Protein AF-A0A370DU50-F1 (afdb_monomer)

Sequence (94 aa):
MNLPNAQTHECLLLPEVGTSGQLASFIGPSYPFNVGNKMKLDDGSNNRKIKLKRVLETTGTISQFQFSYIDQVDQSAEGGSNEDSDFDNIWSII

Organism: NCBI:txid2200908

Mean predicted aligned error: 12.76 Å

Secondary structure (DSSP, 8-state):
---TT------EEE--BTTTTB--EEEEESSS--TT-EEEEE-SS-EEEEEEEEEEEEETTEEEEEEEESSS---SS-------SSSGGGSS--

Foldseek 3Di:
DDPPDDDDWDWAWDPDDVVPRDATKIKGFPPDDDAQDWDWDDPVVDTFIKGFHDWPDDDPGMTITGIDTPPDDDPPPDPDDDDDDPVVVVPPPD

Structure (mmCIF, N/CA/C/O backbone):
data_AF-A0A370DU50-F1
#
_entry.id   AF-A0A370DU50-F1
#
loop_
_atom_site.group_PDB
_atom_site.id
_atom_site.type_symbol
_atom_site.label_atom_id
_atom_site.label_alt_id
_atom_site.label_comp_id
_atom_site.label_asym_id
_atom_site.label_entity_id
_atom_site.label_seq_id
_atom_site.pdbx_PDB_ins_code
_atom_site.Cartn_x
_atom_site.Cartn_y
_atom_site.Cartn_z
_atom_site.occupancy
_atom_site.B_iso_or_equiv
_atom_site.auth_seq_id
_atom_site.auth_comp_id
_atom_site.auth_asym_id
_atom_site.auth_atom_id
_atom_site.pdbx_PDB_model_num
ATOM 1 N N . MET A 1 1 ? 9.944 13.243 -22.180 1.00 36.16 1 MET A N 1
ATOM 2 C CA . MET A 1 1 ? 8.502 13.063 -22.458 1.00 36.16 1 MET A CA 1
ATOM 3 C C . MET A 1 1 ? 7.803 12.960 -21.108 1.00 36.16 1 MET A C 1
ATOM 5 O O . MET A 1 1 ? 7.950 11.947 -20.443 1.00 36.16 1 MET A O 1
ATOM 9 N N . ASN A 1 2 ? 7.210 14.054 -20.626 1.00 41.19 2 ASN A N 1
ATOM 10 C CA . ASN A 1 2 ? 6.631 14.144 -19.280 1.00 41.19 2 ASN A CA 1
ATOM 11 C C . ASN A 1 2 ? 5.174 13.650 -19.357 1.00 41.19 2 ASN A C 1
ATOM 13 O O . ASN A 1 2 ? 4.416 14.213 -20.144 1.00 41.19 2 ASN A O 1
ATOM 17 N N . LEU A 1 3 ? 4.800 12.569 -18.655 1.00 53.34 3 LEU A N 1
ATOM 18 C CA . LEU A 1 3 ? 3.404 12.109 -18.623 1.00 53.34 3 LEU A CA 1
ATOM 19 C C . LEU A 1 3 ? 2.593 13.101 -17.770 1.00 53.34 3 LEU A C 1
ATOM 21 O O . LEU A 1 3 ? 2.817 13.163 -16.564 1.00 53.34 3 LEU A O 1
ATOM 25 N N . PRO A 1 4 ? 1.640 13.852 -18.346 1.00 45.78 4 PRO A N 1
ATOM 26 C CA . PRO A 1 4 ? 1.103 15.058 -17.716 1.00 45.78 4 PRO A CA 1
ATOM 27 C C . PRO A 1 4 ? 0.143 14.839 -16.531 1.00 45.78 4 PRO A C 1
ATOM 29 O O . PRO A 1 4 ? -0.495 15.801 -16.137 1.00 45.78 4 PRO A O 1
ATOM 32 N N . ASN A 1 5 ? 0.017 13.637 -15.947 1.00 54.41 5 ASN A N 1
ATOM 33 C CA . ASN A 1 5 ? -0.910 13.379 -14.824 1.00 54.41 5 ASN A CA 1
ATOM 34 C C . ASN A 1 5 ? -0.515 12.194 -13.910 1.00 54.41 5 ASN A C 1
ATOM 36 O O . ASN A 1 5 ? -1.380 11.575 -13.292 1.00 54.41 5 ASN A O 1
ATOM 40 N N . ALA A 1 6 ? 0.766 11.824 -13.815 1.00 64.06 6 ALA A N 1
ATOM 41 C CA . ALA A 1 6 ? 1.183 10.842 -12.809 1.00 64.06 6 ALA A CA 1
ATOM 42 C C . ALA A 1 6 ? 1.349 11.550 -11.453 1.00 64.06 6 ALA A C 1
ATOM 44 O O . ALA A 1 6 ? 2.351 12.223 -11.228 1.00 64.06 6 ALA A O 1
ATOM 45 N N . GLN A 1 7 ? 0.346 11.447 -10.576 1.00 78.62 7 GLN A N 1
ATOM 46 C CA . GLN A 1 7 ? 0.428 12.012 -9.231 1.00 78.62 7 GLN A CA 1
ATOM 47 C C . GLN A 1 7 ? 1.318 11.119 -8.357 1.00 78.62 7 GLN A C 1
ATOM 49 O O . GLN A 1 7 ? 0.975 9.972 -8.071 1.00 78.62 7 GLN A O 1
ATOM 54 N N . THR A 1 8 ? 2.478 11.643 -7.965 1.00 85.31 8 THR A N 1
ATOM 55 C CA . THR A 1 8 ? 3.392 10.985 -7.026 1.00 85.31 8 THR A CA 1
ATOM 56 C C . THR A 1 8 ? 3.025 11.383 -5.603 1.00 85.31 8 THR A C 1
ATOM 58 O O . THR A 1 8 ? 2.747 12.551 -5.334 1.00 85.31 8 THR A O 1
ATOM 61 N N . HIS A 1 9 ? 3.041 10.416 -4.690 1.00 88.94 9 HIS A N 1
ATOM 62 C CA . HIS A 1 9 ? 2.785 10.639 -3.273 1.00 88.94 9 HIS A CA 1
ATOM 63 C C . HIS A 1 9 ? 3.935 10.068 -2.451 1.00 88.94 9 HIS A C 1
ATOM 65 O O . HIS A 1 9 ? 4.288 8.901 -2.613 1.00 88.94 9 HIS A O 1
ATOM 71 N N . GLU A 1 10 ? 4.486 10.877 -1.550 1.00 90.88 10 GLU A N 1
ATOM 72 C CA . GLU A 1 10 ? 5.445 10.401 -0.557 1.00 90.88 10 GLU A CA 1
ATOM 73 C C . GLU A 1 10 ? 4.709 9.609 0.525 1.00 90.88 10 GLU A C 1
ATOM 75 O O . GLU A 1 10 ? 3.664 10.031 1.026 1.00 90.88 10 GLU A O 1
ATOM 80 N N . CYS A 1 11 ? 5.228 8.427 0.844 1.00 92.25 11 CYS A N 1
ATOM 81 C CA . CYS A 1 11 ? 4.638 7.487 1.790 1.00 92.25 11 CYS A CA 1
ATOM 82 C C . CYS A 1 11 ? 5.750 6.801 2.587 1.00 92.25 11 CYS A C 1
ATOM 84 O O . CYS A 1 11 ? 6.887 6.700 2.127 1.00 92.25 11 CYS A O 1
ATOM 86 N N . LEU A 1 12 ? 5.408 6.274 3.760 1.00 93.12 12 LEU A N 1
ATOM 87 C CA . LEU A 1 12 ? 6.312 5.442 4.550 1.00 93.12 12 LEU A CA 1
ATOM 88 C C . LEU A 1 12 ? 6.117 3.982 4.161 1.00 93.12 12 LEU A C 1
ATOM 90 O O . LEU A 1 12 ? 5.031 3.435 4.352 1.00 93.12 12 LEU A O 1
ATOM 94 N N . LEU A 1 13 ? 7.156 3.354 3.619 1.00 92.56 13 LEU A N 1
ATOM 95 C CA . LEU A 1 13 ? 7.129 1.944 3.248 1.00 92.56 13 LEU A CA 1
ATOM 96 C C . LEU A 1 13 ? 7.444 1.065 4.463 1.00 92.56 13 LEU A C 1
ATOM 98 O O . LEU A 1 13 ? 8.460 1.255 5.126 1.00 92.56 13 LEU A O 1
ATOM 102 N N . LEU A 1 14 ? 6.591 0.078 4.721 1.00 91.31 14 LEU A N 1
ATOM 103 C CA . LEU A 1 14 ? 6.797 -0.959 5.726 1.00 91.31 14 LEU A CA 1
ATOM 104 C C . LEU A 1 14 ? 6.992 -2.302 5.009 1.00 91.31 14 LEU A C 1
ATOM 106 O O . LEU A 1 14 ? 6.013 -2.894 4.535 1.00 91.31 14 LEU A O 1
ATOM 110 N N . PRO A 1 15 ? 8.243 -2.774 4.877 1.00 84.62 15 PRO A N 1
ATOM 111 C CA . PRO A 1 15 ? 8.518 -4.074 4.288 1.00 84.62 15 PRO A CA 1
ATOM 112 C C . PRO A 1 15 ? 7.964 -5.199 5.166 1.00 84.62 15 PRO A C 1
ATOM 114 O O . PRO A 1 15 ? 7.641 -5.010 6.339 1.00 84.62 15 PRO A O 1
ATOM 117 N N . GLU A 1 16 ? 7.858 -6.383 4.574 1.00 83.50 16 GLU A N 1
ATOM 118 C CA . GLU A 1 16 ? 7.496 -7.582 5.315 1.00 83.50 16 GLU A CA 1
ATOM 119 C C . GLU A 1 16 ? 8.550 -7.910 6.380 1.00 83.50 16 GLU A C 1
ATOM 121 O O . GLU A 1 16 ? 9.755 -7.827 6.133 1.00 83.50 16 GLU A O 1
ATOM 126 N N . VAL A 1 17 ? 8.082 -8.297 7.568 1.00 79.25 17 VAL A N 1
ATOM 127 C CA . VAL A 1 17 ? 8.937 -8.759 8.666 1.00 79.25 17 VAL A CA 1
ATOM 128 C C . VAL A 1 17 ? 8.773 -10.272 8.769 1.00 79.25 17 VAL A C 1
ATOM 130 O O . VAL A 1 17 ? 7.761 -10.754 9.284 1.00 7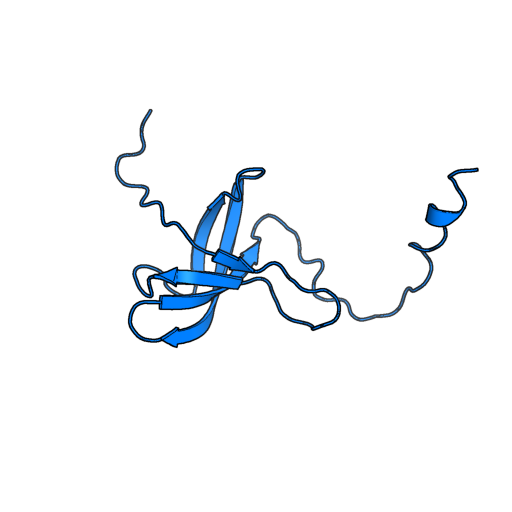9.25 17 VAL A O 1
ATOM 133 N N . GLY A 1 18 ? 9.765 -11.013 8.265 1.00 65.75 18 GLY A N 1
ATOM 134 C CA . GLY A 1 18 ? 9.676 -12.459 8.000 1.00 65.75 18 GLY A CA 1
ATOM 135 C C . GLY A 1 18 ? 9.331 -13.352 9.199 1.00 65.75 18 GLY A C 1
ATOM 136 O O . GLY A 1 18 ? 8.862 -14.466 9.013 1.00 65.75 18 GLY A O 1
ATOM 137 N N . THR A 1 19 ? 9.491 -12.875 10.433 1.00 70.50 19 THR A N 1
ATOM 138 C CA . THR A 1 19 ? 9.145 -13.631 11.650 1.00 70.50 19 THR A CA 1
ATOM 139 C C . THR A 1 19 ? 7.758 -13.311 12.208 1.00 70.50 19 THR A C 1
ATOM 141 O O . THR A 1 19 ? 7.257 -14.048 13.052 1.00 70.50 19 THR A O 1
ATOM 144 N N . SER A 1 20 ? 7.124 -12.223 11.758 1.00 67.25 20 SER A N 1
ATOM 145 C CA . SER A 1 20 ? 5.878 -11.710 12.345 1.00 67.25 20 SER A CA 1
ATOM 146 C C . SER A 1 20 ? 4.634 -11.986 11.492 1.00 67.25 20 SER A C 1
ATOM 148 O O . SER A 1 20 ? 3.526 -11.674 11.927 1.00 67.25 20 SER A O 1
ATOM 150 N N . GLY A 1 21 ? 4.791 -12.502 10.266 1.00 70.69 21 GLY A N 1
ATOM 151 C CA . GLY A 1 21 ? 3.686 -12.666 9.308 1.00 70.69 21 GLY 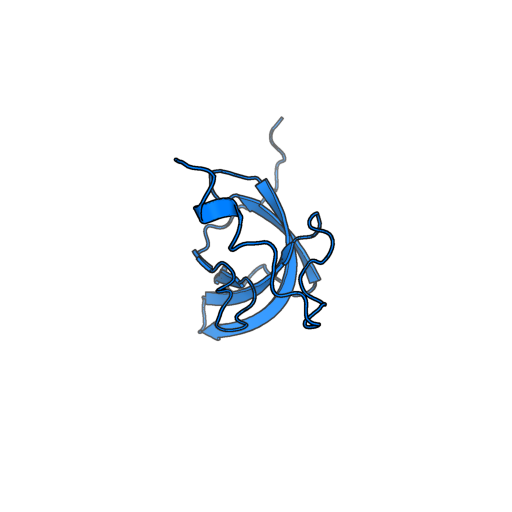A CA 1
ATOM 152 C C . GLY A 1 21 ? 3.058 -11.340 8.852 1.00 70.69 21 GLY A C 1
ATOM 153 O O . GLY A 1 21 ? 1.970 -11.324 8.272 1.00 70.69 21 GLY A O 1
ATOM 154 N N . GLN A 1 22 ? 3.713 -10.209 9.138 1.00 76.19 22 GLN A N 1
ATOM 155 C CA . GLN A 1 22 ? 3.232 -8.893 8.745 1.00 76.19 22 GLN A CA 1
ATOM 156 C C . GLN A 1 22 ? 3.578 -8.647 7.281 1.00 76.19 22 GLN A C 1
ATOM 158 O O . GLN A 1 22 ? 4.730 -8.411 6.934 1.00 76.19 22 GLN A O 1
ATOM 163 N N . LEU A 1 23 ? 2.550 -8.677 6.438 1.00 85.56 23 LEU A N 1
ATOM 164 C CA . LEU A 1 23 ? 2.671 -8.449 5.003 1.00 85.56 23 LEU A CA 1
ATOM 165 C C . LEU A 1 23 ? 3.056 -6.997 4.693 1.00 85.56 23 LEU A C 1
ATOM 167 O O . LEU A 1 23 ? 2.712 -6.072 5.435 1.00 85.56 23 LEU A O 1
ATOM 171 N N . ALA A 1 24 ? 3.718 -6.803 3.552 1.00 91.56 24 ALA A N 1
ATOM 172 C CA . ALA A 1 24 ? 4.168 -5.491 3.105 1.00 91.56 24 ALA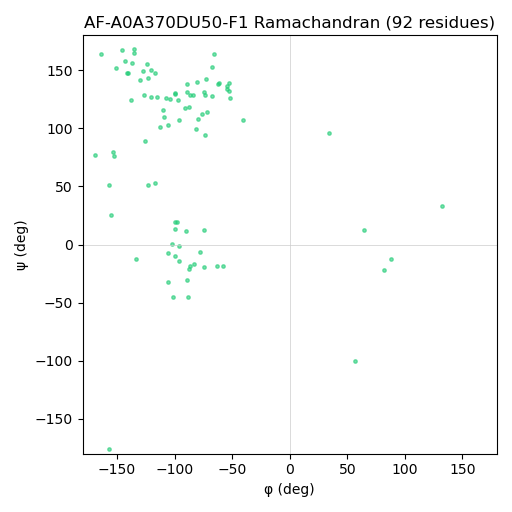 A CA 1
ATOM 173 C C . ALA A 1 24 ? 3.019 -4.466 3.048 1.00 91.56 24 ALA A C 1
ATOM 175 O O . ALA A 1 24 ? 1.919 -4.724 2.535 1.00 91.56 24 ALA A O 1
ATOM 176 N N . SER A 1 25 ? 3.281 -3.278 3.586 1.00 94.12 25 SER A N 1
ATOM 177 C CA . SER A 1 25 ? 2.317 -2.183 3.644 1.00 94.12 25 SER A CA 1
ATOM 178 C C . SER A 1 25 ? 2.998 -0.829 3.489 1.00 94.12 25 SER A C 1
ATOM 180 O O . SER A 1 25 ? 4.218 -0.725 3.531 1.00 94.12 25 SER A O 1
ATOM 182 N N . PHE A 1 26 ? 2.224 0.226 3.273 1.00 93.69 26 PHE A N 1
ATOM 183 C CA . PHE A 1 26 ? 2.724 1.593 3.385 1.00 93.69 26 PHE A CA 1
ATOM 184 C C . PHE A 1 26 ? 1.717 2.468 4.116 1.00 93.69 26 PHE A C 1
ATOM 186 O O . PHE A 1 26 ? 0.521 2.175 4.113 1.00 93.69 26 PHE A O 1
ATOM 193 N N . ILE A 1 27 ? 2.199 3.553 4.711 1.00 94.12 27 ILE A N 1
ATOM 194 C CA . ILE A 1 27 ? 1.372 4.597 5.315 1.00 94.12 27 ILE A CA 1
ATOM 195 C C . ILE A 1 27 ? 1.438 5.830 4.419 1.00 94.12 27 ILE A C 1
ATOM 197 O O . ILE A 1 27 ? 2.525 6.311 4.097 1.00 94.12 27 ILE A O 1
ATOM 201 N N . GLY A 1 28 ? 0.275 6.334 4.017 1.00 93.06 28 GLY A N 1
ATOM 202 C CA . GLY A 1 28 ? 0.154 7.499 3.145 1.00 93.06 28 GLY A CA 1
ATOM 203 C C . GLY A 1 28 ? -1.201 8.195 3.283 1.00 93.06 28 GLY A C 1
ATOM 204 O O . GLY A 1 28 ? -2.012 7.794 4.120 1.00 93.06 28 GLY A O 1
ATOM 205 N N . PRO A 1 29 ? -1.467 9.237 2.476 1.00 90.75 29 PRO A N 1
ATOM 206 C CA . PRO A 1 29 ? -2.759 9.920 2.457 1.00 90.75 29 PRO A CA 1
ATOM 207 C C . PRO A 1 29 ? -3.936 8.956 2.254 1.00 90.75 29 PRO A C 1
ATOM 209 O O . PRO A 1 29 ? -3.864 8.068 1.413 1.00 90.75 29 PRO A O 1
ATOM 212 N N . SER A 1 30 ? -5.050 9.140 2.967 1.00 87.75 30 SER A N 1
ATOM 213 C CA . SER A 1 30 ? -6.241 8.273 2.819 1.00 87.75 30 SER A CA 1
ATOM 214 C C . SER A 1 30 ? -6.889 8.337 1.423 1.00 87.75 30 SER A C 1
ATOM 216 O O . SER A 1 30 ? -7.646 7.449 1.045 1.00 87.75 30 SER A O 1
ATOM 218 N N . TYR A 1 31 ? -6.595 9.383 0.650 1.00 83.12 31 TYR A N 1
ATOM 219 C CA . TYR A 1 31 ? -7.061 9.621 -0.718 1.00 83.12 31 TYR A CA 1
ATOM 220 C C . TYR A 1 31 ? -5.846 9.968 -1.597 1.00 83.12 31 TYR A C 1
ATOM 222 O O . TYR A 1 31 ? -4.980 10.697 -1.107 1.00 83.12 31 TYR A O 1
ATOM 230 N N . PRO A 1 32 ? -5.745 9.524 -2.870 1.00 82.19 32 PRO A N 1
ATOM 231 C CA . PRO A 1 32 ? -6.763 8.885 -3.723 1.00 82.19 32 PRO A CA 1
ATOM 232 C C . PRO A 1 32 ? -6.712 7.343 -3.795 1.00 82.19 32 PRO A C 1
ATOM 234 O O . PRO A 1 32 ? -7.240 6.748 -4.738 1.00 82.19 32 PRO A O 1
ATOM 237 N N . PHE A 1 33 ? -6.066 6.666 -2.845 1.00 85.94 33 PHE A N 1
ATOM 238 C CA . PHE A 1 33 ? -5.813 5.226 -2.947 1.00 85.94 33 PHE A CA 1
ATOM 239 C C . PHE A 1 33 ? -7.060 4.367 -2.712 1.00 85.94 33 PHE A C 1
ATOM 241 O O . PHE A 1 33 ? -7.726 4.481 -1.687 1.00 85.94 33 PHE A O 1
ATOM 248 N N . ASN A 1 34 ? -7.336 3.442 -3.637 1.00 86.94 34 ASN A N 1
ATOM 249 C CA . ASN A 1 34 ? -8.421 2.468 -3.505 1.00 86.94 34 ASN A CA 1
ATOM 250 C C . ASN A 1 34 ? -7.909 1.027 -3.601 1.00 86.94 34 ASN A C 1
ATOM 252 O O . ASN A 1 34 ? -7.027 0.702 -4.400 1.00 86.94 34 ASN A O 1
ATOM 256 N N . VAL A 1 35 ? -8.507 0.126 -2.820 1.00 90.81 35 VAL A N 1
ATOM 257 C CA . VAL A 1 35 ? -8.196 -1.309 -2.880 1.00 90.81 35 VAL A CA 1
ATOM 258 C C . VAL A 1 35 ? -8.362 -1.833 -4.311 1.00 90.81 35 VAL A C 1
ATOM 260 O O . VAL A 1 35 ? -9.309 -1.497 -5.018 1.00 90.81 35 VAL A O 1
ATOM 263 N N . GLY A 1 36 ? -7.410 -2.647 -4.762 1.00 89.44 36 GLY A N 1
ATOM 264 C CA . GLY A 1 36 ? -7.349 -3.172 -6.123 1.00 89.44 36 GLY A CA 1
ATOM 265 C C . GLY A 1 36 ? -6.604 -2.280 -7.118 1.00 89.44 36 GLY A C 1
ATOM 266 O O . GLY A 1 36 ? -6.264 -2.769 -8.200 1.00 89.44 36 GLY A O 1
ATOM 267 N N . ASN A 1 37 ? -6.299 -1.023 -6.770 1.00 89.69 37 ASN A N 1
ATOM 268 C CA . ASN A 1 37 ? -5.496 -0.143 -7.619 1.00 89.69 37 ASN A CA 1
ATOM 269 C C . ASN A 1 37 ? -4.094 -0.720 -7.836 1.00 89.69 37 ASN A C 1
ATOM 271 O O . ASN A 1 37 ? -3.472 -1.261 -6.918 1.00 89.69 37 ASN A O 1
ATOM 275 N N . LYS A 1 38 ? -3.613 -0.596 -9.075 1.00 91.69 38 LYS A N 1
ATOM 276 C CA . LYS A 1 38 ? -2.245 -0.936 -9.463 1.00 91.69 38 LYS A CA 1
ATOM 277 C C . LYS A 1 38 ? -1.431 0.347 -9.525 1.00 91.69 38 LYS A C 1
ATOM 279 O O . LYS A 1 38 ? -1.853 1.299 -10.175 1.00 91.69 38 LYS A O 1
ATOM 284 N N . MET A 1 39 ? -0.280 0.359 -8.871 1.00 90.38 39 MET A N 1
ATOM 285 C CA . MET A 1 39 ? 0.572 1.542 -8.753 1.00 90.38 39 MET A CA 1
ATOM 286 C C . MET A 1 39 ? 2.031 1.175 -8.998 1.00 90.38 39 MET A C 1
ATOM 288 O O . MET A 1 39 ? 2.395 -0.003 -8.982 1.00 90.38 39 MET A O 1
ATOM 292 N N . LYS A 1 40 ? 2.863 2.190 -9.229 1.00 90.88 40 LYS A N 1
ATOM 293 C CA . LYS A 1 40 ? 4.318 2.052 -9.201 1.00 90.88 40 LYS A CA 1
ATOM 294 C C . LYS A 1 40 ? 4.821 2.559 -7.854 1.00 90.88 40 LYS A C 1
ATOM 296 O O . LYS A 1 40 ? 4.425 3.639 -7.433 1.00 90.88 40 LYS A O 1
ATOM 301 N N . LEU A 1 41 ? 5.648 1.755 -7.206 1.00 90.38 41 LEU A N 1
ATOM 302 C CA . LEU A 1 41 ? 6.365 2.082 -5.987 1.00 90.38 41 LEU A CA 1
ATOM 303 C C . LEU A 1 41 ? 7.820 2.350 -6.361 1.00 90.38 41 LEU A C 1
ATOM 305 O O . LEU A 1 41 ? 8.452 1.492 -6.980 1.00 90.38 41 LEU A O 1
ATOM 309 N N . ASP A 1 42 ? 8.313 3.520 -5.980 1.00 90.00 42 ASP A N 1
ATOM 310 C CA . ASP A 1 42 ? 9.720 3.891 -6.077 1.00 90.00 42 ASP A CA 1
ATOM 311 C C . ASP A 1 42 ? 10.290 3.951 -4.654 1.00 90.00 42 ASP A C 1
ATOM 313 O O . ASP A 1 42 ? 9.815 4.741 -3.838 1.00 90.00 42 ASP A O 1
ATOM 317 N N . ASP A 1 43 ? 11.243 3.071 -4.337 1.00 85.69 43 ASP A N 1
ATOM 318 C CA . ASP A 1 43 ? 11.943 3.040 -3.041 1.00 85.69 43 ASP A CA 1
ATOM 319 C C . ASP A 1 43 ? 13.331 3.710 -3.103 1.00 85.69 43 ASP A C 1
ATOM 321 O O . ASP A 1 43 ? 14.154 3.550 -2.201 1.00 85.69 43 ASP A O 1
ATOM 325 N N . GLY A 1 44 ? 13.612 4.448 -4.183 1.00 84.19 44 GLY A N 1
ATOM 326 C CA . GLY A 1 44 ? 14.889 5.108 -4.453 1.00 84.19 44 GLY A CA 1
ATOM 327 C C . GLY A 1 44 ? 15.952 4.187 -5.058 1.00 84.19 44 GLY A C 1
ATOM 328 O O . GLY A 1 44 ? 16.866 4.671 -5.722 1.00 84.19 44 GLY A O 1
ATOM 329 N N . SER A 1 45 ? 15.829 2.869 -4.881 1.00 81.94 45 SER A N 1
ATOM 330 C CA . SER A 1 45 ? 16.728 1.872 -5.483 1.00 81.94 45 SER A CA 1
ATOM 331 C C . SER A 1 45 ? 16.065 1.129 -6.641 1.00 81.94 45 SER A C 1
ATOM 333 O O . SER A 1 45 ? 16.728 0.724 -7.594 1.00 81.94 45 SER A O 1
ATOM 335 N N . ASN A 1 46 ? 14.751 0.932 -6.564 1.00 82.75 46 ASN A N 1
ATOM 336 C CA . ASN A 1 46 ? 13.969 0.113 -7.471 1.00 82.75 46 ASN A CA 1
ATOM 337 C C . ASN A 1 46 ? 12.612 0.752 -7.760 1.00 82.75 46 ASN A C 1
ATOM 339 O O . ASN A 1 46 ? 11.964 1.331 -6.893 1.00 82.75 46 ASN A O 1
ATOM 343 N N . ASN A 1 47 ? 12.130 0.523 -8.980 1.00 87.38 47 ASN A N 1
ATOM 344 C CA . ASN A 1 47 ? 10.773 0.850 -9.392 1.00 87.38 47 ASN A CA 1
ATOM 345 C C . ASN A 1 47 ? 9.968 -0.444 -9.572 1.00 87.38 47 ASN A C 1
ATOM 347 O O . ASN A 1 47 ? 10.209 -1.204 -10.511 1.00 87.38 47 ASN A O 1
ATOM 351 N N . ARG A 1 48 ? 9.010 -0.711 -8.678 1.00 89.81 48 ARG A N 1
ATOM 352 C CA . ARG A 1 48 ? 8.216 -1.954 -8.647 1.00 89.81 48 ARG A CA 1
ATOM 353 C C . ARG A 1 48 ? 6.738 -1.677 -8.884 1.00 89.81 48 ARG A C 1
ATOM 355 O O . ARG A 1 48 ? 6.218 -0.646 -8.471 1.00 89.81 48 ARG A O 1
ATOM 362 N N . LYS A 1 49 ? 6.019 -2.603 -9.519 1.00 91.38 49 LYS A N 1
ATOM 363 C CA . LYS A 1 49 ? 4.553 -2.523 -9.612 1.00 91.38 49 LYS A CA 1
ATOM 364 C C . LYS A 1 49 ? 3.914 -3.222 -8.422 1.00 91.38 49 LYS A C 1
ATOM 366 O O . LYS A 1 49 ? 4.236 -4.374 -8.137 1.00 91.38 49 LYS A O 1
ATOM 371 N N . ILE A 1 50 ? 2.968 -2.550 -7.781 1.00 92.62 50 ILE A N 1
ATOM 372 C CA . ILE A 1 50 ? 2.227 -3.072 -6.633 1.00 92.62 50 ILE A CA 1
ATOM 373 C C . ILE A 1 50 ? 0.722 -3.040 -6.890 1.00 92.62 50 ILE A C 1
ATOM 375 O O . ILE A 1 50 ? 0.231 -2.232 -7.683 1.00 92.62 50 ILE A O 1
ATOM 379 N N . LYS A 1 51 ? -0.022 -3.909 -6.208 1.00 93.50 51 LYS A N 1
ATOM 380 C CA . LYS A 1 51 ? -1.485 -3.902 -6.163 1.00 93.50 51 LYS A CA 1
ATOM 381 C C . LYS A 1 51 ? -1.952 -3.746 -4.722 1.00 93.50 51 LYS A C 1
ATOM 383 O O . LYS A 1 51 ? -1.568 -4.542 -3.870 1.00 93.50 51 LYS A O 1
ATOM 388 N N . LEU A 1 52 ? -2.816 -2.766 -4.462 1.00 93.12 52 LEU A N 1
ATOM 389 C CA . LEU A 1 52 ? -3.422 -2.582 -3.142 1.00 93.12 52 LEU A CA 1
ATOM 390 C C . LEU A 1 52 ? -4.371 -3.742 -2.834 1.00 93.12 52 LEU A C 1
ATOM 392 O O . LEU A 1 52 ? -5.248 -4.065 -3.638 1.00 93.12 52 LEU A O 1
ATOM 396 N N . LYS A 1 53 ? -4.192 -4.376 -1.678 1.00 93.50 53 LYS A N 1
ATOM 397 C CA . LYS A 1 53 ? -4.939 -5.572 -1.268 1.00 93.50 53 LYS A CA 1
ATOM 398 C C . LYS A 1 53 ? -6.048 -5.243 -0.282 1.00 93.50 53 LYS A C 1
ATOM 400 O O . LYS A 1 53 ? -7.153 -5.743 -0.452 1.00 93.50 53 LYS A O 1
ATOM 405 N N . ARG A 1 54 ? -5.760 -4.414 0.723 1.00 93.31 54 ARG A N 1
ATOM 406 C CA . ARG A 1 54 ? -6.733 -3.925 1.710 1.00 93.31 54 ARG A CA 1
ATOM 407 C C . ARG A 1 54 ? -6.190 -2.714 2.466 1.00 93.31 54 ARG A C 1
ATOM 409 O O . ARG A 1 54 ? -4.983 -2.476 2.459 1.00 93.31 54 ARG A O 1
ATOM 416 N N . VAL A 1 55 ? -7.081 -1.994 3.138 1.00 94.12 55 VAL A N 1
ATOM 417 C CA . VAL A 1 55 ? -6.733 -0.986 4.148 1.00 94.12 55 VAL A CA 1
ATOM 418 C C . VAL A 1 55 ? -6.588 -1.702 5.491 1.00 94.12 55 VAL A C 1
ATOM 420 O O . VAL A 1 55 ? -7.456 -2.500 5.843 1.00 94.12 55 VAL A O 1
ATOM 423 N N . LEU A 1 56 ? -5.476 -1.482 6.192 1.00 92.31 56 LEU A N 1
ATOM 424 C CA . LEU A 1 56 ? -5.231 -2.034 7.529 1.00 92.31 56 LEU A CA 1
ATOM 425 C C . LEU A 1 56 ? -5.782 -1.102 8.609 1.00 92.31 56 LEU A C 1
ATOM 427 O O . LEU A 1 56 ? -6.462 -1.559 9.520 1.00 92.31 56 LEU A O 1
ATOM 431 N N . GLU A 1 57 ? -5.527 0.198 8.465 1.00 91.94 57 GLU A N 1
ATOM 432 C CA . GLU A 1 57 ? -5.944 1.227 9.416 1.00 91.94 57 GLU A CA 1
ATOM 433 C C . GLU A 1 57 ? -6.161 2.566 8.697 1.00 91.94 57 GLU A C 1
ATOM 435 O O . GLU A 1 57 ? -5.508 2.846 7.688 1.00 91.94 57 GLU A O 1
ATOM 440 N N . THR A 1 58 ? -7.053 3.403 9.230 1.00 92.62 58 THR A N 1
ATOM 441 C CA . THR A 1 58 ? -7.287 4.775 8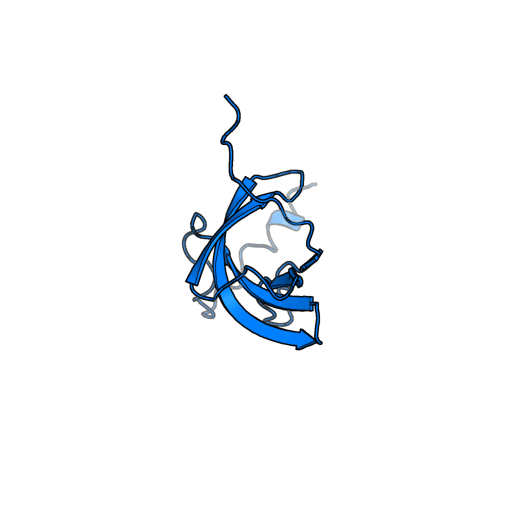.767 1.00 92.62 58 THR A CA 1
ATOM 442 C C . THR A 1 58 ? -7.452 5.699 9.964 1.00 92.62 58 THR A C 1
ATOM 444 O O . THR A 1 58 ? -8.363 5.515 10.770 1.00 92.62 58 THR A O 1
ATOM 447 N N 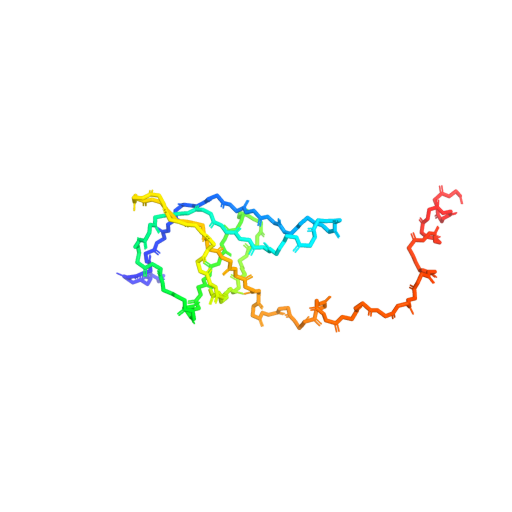. THR A 1 59 ? -6.635 6.748 10.017 1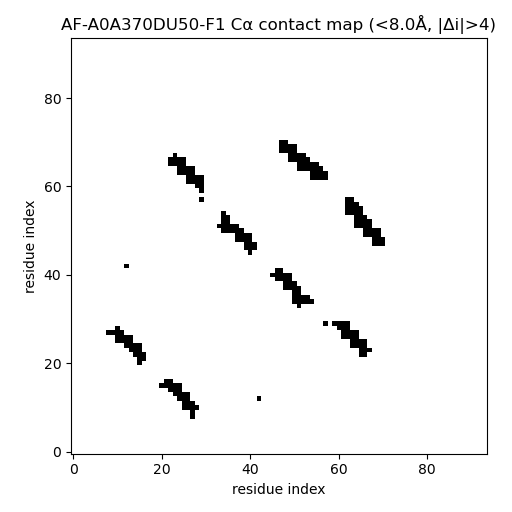.00 91.06 59 THR A N 1
ATOM 448 C CA . THR A 1 59 ? -6.703 7.796 11.037 1.00 91.06 59 THR A CA 1
ATOM 449 C C . THR A 1 59 ? -6.808 9.148 10.345 1.00 91.06 59 THR A C 1
ATOM 451 O O . THR A 1 59 ? -5.810 9.794 10.025 1.00 91.06 59 THR A O 1
ATOM 454 N N . GLY A 1 60 ? -8.047 9.566 10.072 1.00 87.25 60 GLY A N 1
ATOM 455 C CA . GLY A 1 60 ? -8.359 10.840 9.422 1.00 87.25 60 GLY A CA 1
ATOM 456 C C . GLY A 1 60 ? -7.677 10.994 8.059 1.00 87.25 60 GLY A C 1
ATOM 457 O O . GLY A 1 60 ? -8.144 10.467 7.048 1.00 87.25 60 GLY A O 1
ATOM 458 N N . THR A 1 61 ? -6.573 11.739 8.032 1.00 89.06 61 THR A N 1
ATOM 459 C CA . THR A 1 61 ? -5.841 12.119 6.816 1.00 89.06 61 THR A CA 1
ATOM 460 C C . THR A 1 61 ? -4.857 11.064 6.315 1.00 89.06 61 THR A C 1
ATOM 462 O O . THR A 1 61 ? -4.460 11.140 5.151 1.00 89.06 61 THR A O 1
ATOM 465 N N . ILE A 1 62 ? -4.488 10.083 7.143 1.00 92.88 62 ILE A N 1
ATOM 466 C CA . ILE A 1 62 ? -3.559 9.010 6.773 1.00 92.88 62 ILE A CA 1
ATOM 467 C C . ILE A 1 62 ? -4.208 7.635 6.896 1.00 92.88 62 ILE A C 1
ATOM 469 O O . ILE A 1 62 ? -5.079 7.403 7.734 1.00 92.88 62 ILE A O 1
ATOM 473 N N . SER A 1 63 ? -3.757 6.712 6.061 1.00 94.81 63 SER A N 1
ATOM 474 C CA . SER A 1 63 ? -4.172 5.317 6.070 1.00 94.81 63 SER A CA 1
ATOM 475 C C . SER A 1 63 ? -2.980 4.406 5.814 1.00 94.81 63 SER A C 1
ATOM 477 O O . SER A 1 63 ? -2.059 4.752 5.070 1.00 94.81 63 SER A O 1
ATOM 479 N N . GLN A 1 64 ? -3.018 3.225 6.422 1.00 94.81 64 GLN A N 1
ATOM 480 C CA . GLN A 1 64 ? -2.085 2.146 6.152 1.00 94.81 64 GLN A CA 1
ATOM 481 C C . GLN A 1 64 ? -2.708 1.173 5.153 1.00 94.81 64 GLN A C 1
ATOM 483 O O . GLN A 1 64 ? -3.782 0.614 5.385 1.00 94.81 64 GLN A O 1
ATOM 488 N N . PHE A 1 65 ? -2.016 0.934 4.046 1.00 94.62 65 PHE A N 1
ATOM 489 C CA . PHE A 1 65 ? -2.474 0.069 2.969 1.00 94.62 65 PHE A CA 1
ATOM 490 C C . PHE A 1 65 ? -1.557 -1.133 2.838 1.00 94.62 65 PHE A C 1
ATOM 492 O O . PHE A 1 65 ? -0.350 -0.989 2.665 1.00 94.62 65 PHE A O 1
ATOM 499 N N . GLN A 1 66 ? -2.138 -2.325 2.857 1.00 94.44 66 GLN A N 1
ATOM 500 C CA . GLN A 1 66 ? -1.426 -3.538 2.490 1.00 94.44 66 GLN A CA 1
ATOM 501 C C . GLN A 1 66 ? -1.387 -3.670 0.968 1.00 94.44 66 GLN A C 1
ATOM 503 O O . GLN A 1 66 ? -2.400 -3.452 0.290 1.00 94.44 66 GLN A O 1
ATOM 508 N N . PHE A 1 67 ? -0.254 -4.104 0.426 1.00 93.75 67 PHE A N 1
ATOM 509 C CA . PHE A 1 67 ? -0.099 -4.349 -1.004 1.00 93.75 67 PHE A CA 1
ATOM 510 C C . PHE A 1 67 ? 0.624 -5.670 -1.285 1.00 93.75 67 PHE A C 1
ATOM 512 O O . PHE A 1 67 ? 1.175 -6.302 -0.390 1.00 93.75 67 PHE A O 1
ATOM 519 N N . SER A 1 68 ? 0.596 -6.096 -2.546 1.00 92.00 68 SER A N 1
ATOM 520 C CA . SER A 1 68 ? 1.437 -7.175 -3.070 1.00 92.00 68 SER A CA 1
ATOM 521 C C . SER A 1 68 ? 2.175 -6.700 -4.318 1.00 92.00 68 SER A C 1
ATOM 523 O O . SER A 1 68 ? 1.653 -5.865 -5.064 1.00 92.00 68 SER A O 1
ATOM 525 N N . TYR A 1 69 ? 3.371 -7.223 -4.568 1.00 90.56 69 TYR A N 1
ATOM 526 C CA . TYR A 1 69 ? 4.094 -6.968 -5.813 1.00 90.56 69 TYR A C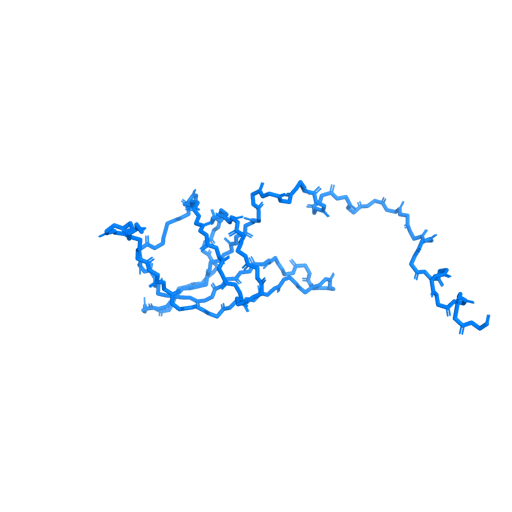A 1
ATOM 527 C C . TYR A 1 69 ? 3.426 -7.723 -6.973 1.00 90.56 69 TYR A C 1
ATOM 529 O O . TYR A 1 69 ? 2.900 -8.814 -6.787 1.00 90.56 69 TYR A O 1
ATOM 537 N N . ILE A 1 70 ? 3.374 -7.114 -8.160 1.00 88.75 70 ILE A N 1
ATOM 538 C CA . ILE A 1 70 ? 2.751 -7.720 -9.355 1.00 88.75 70 ILE A CA 1
ATOM 539 C C . ILE A 1 70 ? 3.767 -8.553 -10.146 1.00 88.75 70 ILE A C 1
ATOM 541 O O . ILE A 1 70 ? 3.388 -9.530 -10.780 1.00 88.75 70 ILE A O 1
ATOM 545 N N . ASP A 1 71 ? 5.043 -8.163 -10.104 1.00 72.50 71 ASP A N 1
ATOM 546 C CA . ASP A 1 71 ? 6.117 -8.799 -10.877 1.00 72.50 71 ASP A CA 1
ATOM 547 C C . ASP A 1 71 ? 6.900 -9.850 -10.058 1.00 72.50 71 ASP A C 1
ATOM 549 O O . ASP A 1 71 ? 7.805 -10.492 -10.584 1.00 72.50 71 ASP A O 1
ATOM 553 N N . GLN A 1 72 ? 6.551 -10.053 -8.781 1.00 58.75 72 GLN A N 1
ATOM 554 C CA . GLN A 1 72 ? 7.043 -11.183 -7.993 1.00 58.75 72 GLN A CA 1
ATOM 555 C C . GLN A 1 72 ? 5.984 -12.279 -8.046 1.00 58.75 72 GLN A C 1
ATOM 557 O O . GLN A 1 72 ? 4.913 -12.143 -7.461 1.00 58.75 72 GLN A O 1
ATOM 562 N N . VAL A 1 73 ? 6.273 -13.337 -8.802 1.00 46.09 73 VAL A N 1
ATOM 563 C CA . VAL A 1 73 ? 5.554 -14.611 -8.706 1.00 46.09 73 VAL A CA 1
ATOM 564 C C . VAL A 1 73 ? 5.567 -15.024 -7.233 1.00 46.09 73 VAL A C 1
ATOM 566 O O . VAL A 1 73 ? 6.631 -15.016 -6.617 1.00 46.09 73 VAL A O 1
ATOM 569 N N . ASP A 1 74 ? 4.384 -15.289 -6.675 1.00 43.28 74 ASP A N 1
ATOM 570 C CA . ASP A 1 74 ? 4.144 -15.629 -5.272 1.00 43.28 74 ASP A CA 1
ATOM 571 C C . ASP A 1 74 ? 5.218 -16.577 -4.698 1.00 43.28 74 ASP A C 1
ATOM 573 O O . ASP A 1 74 ? 5.225 -17.767 -4.993 1.00 43.28 74 ASP A O 1
ATOM 577 N N . GLN A 1 75 ? 6.096 -16.060 -3.833 1.00 44.62 75 GLN A N 1
ATOM 578 C CA . GLN A 1 75 ? 6.860 -16.863 -2.863 1.00 44.62 75 GLN A CA 1
ATOM 579 C C . GLN A 1 75 ? 6.228 -16.801 -1.461 1.00 44.62 75 GLN A C 1
ATOM 581 O O . GLN A 1 75 ? 6.867 -17.103 -0.461 1.00 44.62 75 GLN A O 1
ATOM 586 N N . SER A 1 76 ? 4.956 -16.413 -1.366 1.00 45.44 76 SER A N 1
ATOM 587 C CA . SER A 1 76 ? 4.242 -16.291 -0.090 1.00 45.44 76 SER A CA 1
ATOM 588 C C . SER A 1 76 ? 2.990 -17.162 -0.086 1.00 45.44 76 SER A C 1
ATOM 590 O O . SER A 1 76 ? 1.890 -16.689 0.191 1.00 45.44 76 SER A O 1
ATOM 592 N N . ALA A 1 77 ? 3.149 -18.441 -0.429 1.00 47.09 77 ALA A N 1
ATOM 593 C CA . ALA A 1 77 ? 2.139 -19.469 -0.201 1.00 47.09 77 ALA A CA 1
ATOM 594 C C . ALA A 1 77 ? 2.756 -20.876 -0.162 1.00 47.09 77 ALA A C 1
ATOM 596 O O . ALA A 1 77 ? 2.277 -21.756 -0.857 1.00 47.09 77 ALA A O 1
ATOM 597 N N . GLU A 1 78 ? 3.797 -21.110 0.641 1.00 37.53 78 GLU A N 1
ATOM 598 C CA . GLU A 1 78 ? 4.187 -22.479 1.007 1.00 37.53 78 GLU A CA 1
ATOM 599 C C . GLU A 1 78 ? 4.907 -22.489 2.363 1.00 37.53 78 GLU A C 1
ATOM 601 O O . GLU A 1 78 ? 6.126 -22.533 2.486 1.00 37.53 78 GLU A O 1
ATOM 606 N N . GLY A 1 79 ? 4.106 -22.431 3.429 1.00 41.88 79 GLY A N 1
ATOM 607 C CA . GLY A 1 79 ? 4.498 -23.037 4.694 1.00 41.88 79 GLY A CA 1
ATOM 608 C C . GLY A 1 79 ? 4.383 -24.550 4.539 1.00 41.88 79 GLY A C 1
ATOM 609 O O . GLY A 1 79 ? 3.295 -25.100 4.692 1.00 41.88 79 GLY A O 1
ATOM 610 N N . GLY A 1 80 ? 5.496 -25.195 4.195 1.00 36.53 80 GLY A N 1
ATOM 611 C CA . GLY A 1 80 ? 5.600 -26.641 4.017 1.00 36.53 80 GLY A CA 1
ATOM 612 C C . GLY A 1 80 ? 7.055 -27.079 3.885 1.00 36.53 80 GLY A C 1
ATOM 613 O O . GLY A 1 80 ? 7.515 -27.321 2.781 1.00 36.53 80 GLY A O 1
ATOM 614 N N . SER A 1 81 ? 7.761 -27.133 5.020 1.00 47.62 81 SER A N 1
ATOM 615 C CA . SER A 1 81 ? 8.975 -27.930 5.278 1.00 47.62 81 SER A CA 1
ATOM 616 C C . SER A 1 81 ? 9.957 -28.145 4.112 1.00 47.62 81 SER A C 1
ATOM 618 O O . SER A 1 81 ? 9.844 -29.128 3.383 1.00 47.62 81 SER A O 1
ATOM 620 N N . ASN A 1 82 ? 10.995 -27.312 4.042 1.00 36.22 82 ASN A N 1
ATOM 621 C CA . ASN A 1 82 ? 12.353 -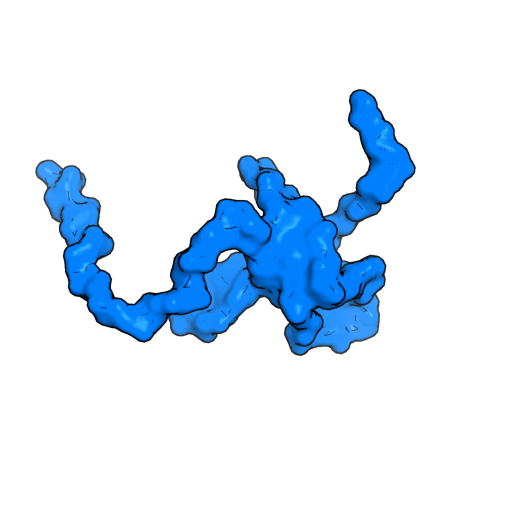27.792 3.772 1.00 36.22 82 ASN A CA 1
ATOM 622 C C . ASN A 1 82 ? 13.351 -26.814 4.413 1.00 36.22 82 ASN A C 1
ATOM 624 O O . ASN A 1 82 ? 13.918 -25.935 3.767 1.00 36.22 82 ASN A O 1
ATOM 628 N N . GLU A 1 83 ? 13.472 -26.928 5.736 1.00 48.00 83 GLU A N 1
ATOM 629 C CA . GLU A 1 83 ? 14.714 -26.604 6.436 1.00 48.00 83 GLU A CA 1
ATOM 630 C C . GLU A 1 83 ? 15.833 -27.405 5.742 1.00 48.00 83 GLU A C 1
ATOM 632 O O . GLU A 1 83 ? 15.592 -28.570 5.449 1.00 48.00 83 GLU A O 1
ATOM 637 N N . ASP A 1 84 ? 16.967 -26.764 5.410 1.00 46.03 84 ASP A N 1
ATOM 638 C CA . ASP A 1 84 ? 18.265 -27.361 4.984 1.00 46.03 84 ASP A CA 1
ATOM 639 C C . ASP A 1 84 ? 18.902 -26.736 3.719 1.00 46.03 84 ASP A C 1
ATOM 641 O O . ASP A 1 84 ? 19.558 -27.422 2.939 1.00 46.03 84 ASP A O 1
ATOM 645 N N . SER A 1 85 ? 18.748 -25.432 3.445 1.00 49.97 85 SER A N 1
ATOM 646 C CA . SER A 1 85 ? 19.523 -24.807 2.339 1.00 49.97 85 SER A CA 1
ATOM 647 C C . SER A 1 85 ? 20.192 -23.467 2.653 1.00 49.97 85 SER A C 1
ATOM 649 O O . SER A 1 85 ? 21.096 -23.061 1.926 1.00 49.97 85 SER A O 1
ATOM 651 N N . ASP A 1 86 ? 19.848 -22.814 3.766 1.00 48.53 86 ASP A N 1
ATOM 652 C CA . ASP A 1 86 ? 20.435 -21.511 4.123 1.00 48.53 86 ASP A CA 1
ATOM 653 C C . ASP A 1 86 ? 21.566 -21.588 5.164 1.00 48.53 86 ASP A C 1
ATOM 655 O O . ASP A 1 86 ? 22.293 -20.612 5.351 1.00 48.53 86 ASP A O 1
ATOM 659 N N . PHE A 1 87 ? 21.789 -22.746 5.800 1.00 53.44 87 PHE A N 1
ATOM 660 C CA . PHE A 1 87 ? 22.904 -22.928 6.744 1.00 53.44 87 PHE A CA 1
ATOM 661 C C . PHE A 1 87 ? 24.224 -23.352 6.069 1.00 53.44 87 PHE A C 1
ATOM 663 O O . PHE A 1 87 ? 25.297 -23.132 6.634 1.00 53.44 87 PHE A O 1
ATOM 670 N N . ASP A 1 88 ? 24.176 -23.876 4.839 1.00 54.59 88 ASP A N 1
ATOM 671 C CA . ASP A 1 88 ? 25.374 -24.296 4.089 1.00 54.59 88 ASP A CA 1
ATOM 672 C C . ASP A 1 88 ? 26.186 -23.116 3.531 1.00 54.59 88 ASP A C 1
ATOM 674 O O . ASP A 1 88 ? 27.386 -23.235 3.278 1.00 54.59 88 ASP A O 1
ATOM 678 N N . ASN A 1 89 ? 25.582 -21.930 3.418 1.00 52.44 89 ASN A N 1
ATOM 679 C CA . ASN A 1 89 ? 26.276 -20.726 2.950 1.00 52.44 89 ASN A CA 1
ATOM 680 C C . ASN A 1 89 ? 27.174 -20.071 4.018 1.00 52.44 89 ASN A C 1
ATOM 682 O O . ASN A 1 89 ? 27.923 -19.148 3.701 1.00 52.44 89 ASN A O 1
ATOM 686 N N . ILE A 1 90 ? 27.144 -20.545 5.270 1.00 57.38 90 ILE A N 1
ATOM 687 C CA . ILE A 1 90 ? 27.932 -19.966 6.374 1.00 57.38 90 ILE A CA 1
ATOM 688 C C . ILE A 1 90 ? 29.343 -20.578 6.452 1.00 57.38 90 ILE A C 1
ATOM 690 O O . ILE A 1 90 ? 30.264 -19.938 6.956 1.00 57.38 90 ILE A O 1
ATOM 694 N N . TRP A 1 91 ? 29.561 -21.769 5.882 1.00 61.88 91 TRP A N 1
ATOM 695 C CA . TRP A 1 91 ? 30.868 -22.444 5.902 1.00 61.88 91 TRP A CA 1
ATOM 696 C C . TRP A 1 91 ? 31.665 -22.338 4.599 1.00 61.88 91 TRP A C 1
ATOM 698 O O . TRP A 1 91 ? 32.784 -22.833 4.537 1.00 61.88 91 TRP A O 1
ATOM 708 N N . SER A 1 92 ? 31.147 -21.653 3.574 1.00 53.94 92 SER A N 1
ATOM 709 C CA . SER A 1 92 ? 31.868 -21.470 2.304 1.00 53.94 92 SER A CA 1
ATOM 710 C C . SER A 1 92 ? 32.746 -20.205 2.255 1.00 53.94 92 SER A C 1
ATOM 712 O O . SER A 1 92 ? 33.219 -19.832 1.181 1.00 53.94 92 SER A O 1
ATOM 714 N N . ILE A 1 93 ? 32.969 -19.543 3.398 1.00 51.19 93 ILE A N 1
ATOM 715 C CA . ILE A 1 93 ? 33.892 -18.401 3.544 1.00 51.19 93 ILE A CA 1
ATOM 716 C C . ILE A 1 93 ? 35.024 -18.760 4.522 1.00 51.19 93 ILE A C 1
ATOM 718 O O . ILE A 1 93 ? 35.275 -18.052 5.498 1.00 51.19 93 ILE A O 1
ATOM 722 N N . ILE A 1 94 ? 35.700 -19.879 4.262 1.00 41.91 94 ILE A N 1
ATOM 723 C CA . ILE A 1 94 ? 37.028 -20.202 4.808 1.00 41.91 94 ILE A CA 1
ATOM 724 C C . ILE A 1 94 ? 37.859 -20.931 3.761 1.00 41.91 94 ILE A C 1
ATOM 726 O O . ILE A 1 94 ? 37.312 -21.84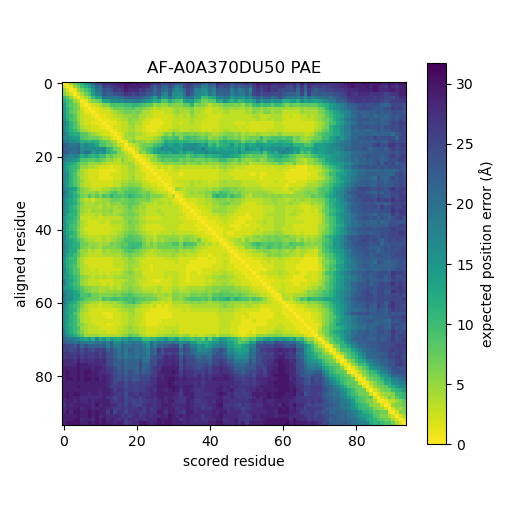6 3.108 1.00 41.91 94 ILE A O 1
#

Solvent-accessible surface area (backbone atoms only — not comparable to full-atom values): 6204 Å² total; per-residue (Å²): 136,81,74,95,77,77,84,81,78,86,61,50,78,40,74,59,44,91,89,71,78,45,69,31,29,34,40,30,57,50,66,93,69,51,71,66,43,74,47,78,46,73,77,89,84,53,80,43,48,34,31,32,69,40,75,77,48,75,62,87,65,35,24,32,37,30,43,44,60,69,84,54,78,84,86,84,82,74,96,70,87,76,89,87,71,77,70,66,70,72,68,74,82,116

Radius of gyration: 17.23 Å; Cα contacts (8 Å, |Δi|>4): 124; chains: 1; bounding box: 45×43×35 Å

pLDDT: mean 75.73, std 19.65, range [36.16, 94.81]

Nearest PDB structures (foldseek):
  3l9r-assembly4_G  TM=3.910E-01  e=4.076E+00  Bos taurus
  6miv-assembly1_A  TM=3.213E-01  e=5.411E+00  Mus musculus

InterPro domains:
  IPR059544 Cyclic-di-GMP receptor FimW, C-terminal beta-barrel domain [PF27125] (5-70)